Protein AF-A0A2V9JRD2-F1 (afdb_monomer)

Radius of gyration: 15.16 Å; Cα contacts (8 Å, |Δi|>4): 261; chains: 1; bounding box: 30×35×39 Å

Structure (mmCIF, N/CA/C/O backbone):
data_AF-A0A2V9JRD2-F1
#
_entry.id   AF-A0A2V9JRD2-F1
#
loop_
_atom_site.group_PDB
_atom_site.id
_atom_site.type_symbol
_atom_site.label_atom_id
_atom_site.label_alt_id
_atom_site.label_comp_id
_atom_site.label_asym_id
_atom_site.label_entity_id
_atom_site.label_seq_id
_atom_site.pdbx_PDB_ins_code
_atom_site.Cartn_x
_atom_site.Cartn_y
_atom_site.Cartn_z
_atom_site.occupancy
_atom_site.B_iso_or_equiv
_atom_site.auth_seq_id
_atom_site.auth_comp_id
_atom_site.auth_asym_id
_atom_site.auth_atom_id
_atom_site.pdbx_PDB_model_num
ATOM 1 N N . ASN A 1 1 ? 7.527 -1.992 -5.766 1.00 88.56 1 ASN A N 1
ATOM 2 C CA . ASN A 1 1 ? 8.436 -1.052 -5.068 1.00 88.56 1 ASN A CA 1
ATOM 3 C C . ASN A 1 1 ? 9.648 -0.678 -5.934 1.00 88.56 1 ASN A C 1
ATOM 5 O O . ASN A 1 1 ? 10.446 0.147 -5.501 1.00 88.56 1 ASN A O 1
ATOM 9 N N . GLY A 1 2 ? 9.780 -1.247 -7.142 1.00 88.44 2 GLY A N 1
ATOM 10 C CA . GLY A 1 2 ? 10.835 -0.895 -8.087 1.00 88.44 2 GLY A CA 1
ATOM 11 C C . GLY A 1 2 ? 12.133 -1.691 -7.933 1.00 88.44 2 GLY A C 1
ATOM 12 O O . GLY A 1 2 ? 13.117 -1.317 -8.564 1.00 88.44 2 GLY A O 1
ATOM 13 N N . ASP A 1 3 ? 12.146 -2.766 -7.136 1.00 90.56 3 ASP A N 1
ATOM 14 C CA . ASP A 1 3 ? 13.314 -3.641 -6.935 1.00 90.56 3 ASP A CA 1
ATOM 15 C C . ASP A 1 3 ? 13.439 -4.780 -7.971 1.00 90.56 3 ASP A C 1
ATOM 17 O O . ASP A 1 3 ? 14.393 -5.555 -7.938 1.00 90.56 3 ASP A O 1
ATOM 21 N N . GLY A 1 4 ? 12.488 -4.870 -8.906 1.00 90.88 4 GLY A N 1
ATOM 22 C CA . GLY A 1 4 ? 12.444 -5.899 -9.947 1.00 90.88 4 GLY A CA 1
ATOM 23 C C . GLY A 1 4 ? 11.756 -7.204 -9.530 1.00 90.88 4 GLY A C 1
ATOM 24 O O . GLY A 1 4 ? 11.649 -8.112 -10.353 1.00 90.88 4 GLY A O 1
ATOM 25 N N . LEU A 1 5 ? 11.260 -7.308 -8.295 1.00 94.38 5 LEU A N 1
ATOM 26 C CA . LEU A 1 5 ? 10.480 -8.442 -7.812 1.00 94.38 5 LEU A CA 1
ATOM 27 C C . LEU A 1 5 ? 8.979 -8.148 -7.893 1.00 94.38 5 LEU A C 1
ATOM 29 O O . LEU A 1 5 ? 8.523 -7.010 -7.801 1.00 94.38 5 LEU A O 1
ATOM 33 N N . GLN A 1 6 ? 8.188 -9.203 -8.093 1.00 94.88 6 GLN A N 1
ATOM 34 C CA . GLN A 1 6 ? 6.740 -9.063 -8.191 1.00 94.88 6 GLN A CA 1
ATOM 35 C C . GLN A 1 6 ? 6.115 -8.842 -6.808 1.00 94.88 6 GLN A C 1
ATOM 37 O O . GLN A 1 6 ? 6.151 -9.730 -5.949 1.00 94.88 6 GLN A O 1
ATOM 42 N N . ASP A 1 7 ? 5.449 -7.701 -6.666 1.00 96.62 7 ASP A N 1
ATOM 43 C CA . ASP A 1 7 ? 4.574 -7.361 -5.545 1.00 96.62 7 ASP A CA 1
ATOM 44 C C . ASP A 1 7 ? 3.139 -7.862 -5.782 1.00 96.62 7 ASP A C 1
ATOM 46 O O . ASP A 1 7 ? 2.760 -8.236 -6.896 1.00 96.62 7 ASP A O 1
ATOM 50 N N . ILE A 1 8 ? 2.306 -7.809 -4.742 1.00 97.12 8 ILE A N 1
ATOM 51 C CA . ILE A 1 8 ? 0.847 -7.898 -4.878 1.00 97.12 8 ILE A CA 1
ATOM 52 C C . ILE A 1 8 ? 0.176 -6.726 -4.173 1.00 97.12 8 ILE A C 1
ATOM 54 O O . ILE A 1 8 ? 0.547 -6.364 -3.057 1.00 97.12 8 ILE A O 1
ATOM 58 N N . ALA A 1 9 ? -0.847 -6.170 -4.819 1.00 97.31 9 ALA A N 1
ATOM 59 C CA . ALA A 1 9 ? -1.778 -5.231 -4.218 1.00 97.31 9 ALA A CA 1
ATOM 60 C C . ALA A 1 9 ? -3.199 -5.795 -4.314 1.00 97.31 9 ALA A C 1
ATOM 62 O O . ALA A 1 9 ? -3.624 -6.241 -5.380 1.00 97.31 9 ALA A O 1
ATOM 63 N N . ALA A 1 10 ? -3.931 -5.784 -3.204 1.00 96.62 10 ALA A N 1
ATOM 64 C CA . ALA A 1 10 ? -5.283 -6.316 -3.127 1.00 96.62 10 ALA A CA 1
ATOM 65 C C . ALA A 1 10 ? -6.194 -5.370 -2.345 1.00 96.62 10 ALA A C 1
ATOM 67 O O . ALA A 1 10 ? -5.838 -4.878 -1.273 1.00 96.62 10 ALA A O 1
ATOM 68 N N . VAL A 1 11 ? -7.394 -5.141 -2.875 1.00 96.94 11 VAL A N 1
ATOM 69 C CA . VAL A 1 11 ? -8.444 -4.417 -2.158 1.00 96.94 11 VAL A CA 1
ATOM 70 C C . VAL A 1 11 ? -9.026 -5.340 -1.094 1.00 96.94 11 VAL A C 1
ATOM 72 O O . VAL A 1 11 ? -9.510 -6.427 -1.409 1.00 96.94 11 VAL A O 1
ATOM 75 N N . VAL A 1 12 ? -8.983 -4.915 0.166 1.00 96.69 12 VAL A N 1
ATOM 76 C CA . VAL A 1 12 ? -9.412 -5.725 1.314 1.00 96.69 12 VAL A CA 1
ATOM 77 C C . VAL A 1 12 ? -10.290 -4.926 2.272 1.00 96.69 12 VAL A C 1
ATOM 79 O O . VAL A 1 12 ? -10.355 -3.696 2.224 1.00 96.69 12 VAL A O 1
ATOM 82 N N . ARG A 1 13 ? -10.965 -5.642 3.174 1.00 96.81 13 ARG A N 1
ATOM 83 C CA . ARG A 1 13 ? -11.738 -5.068 4.279 1.00 96.81 13 ARG A CA 1
ATOM 84 C C . ARG A 1 13 ? -11.374 -5.763 5.589 1.00 96.81 13 ARG A C 1
ATOM 86 O O . ARG A 1 13 ? -11.088 -6.963 5.562 1.00 96.81 13 ARG A O 1
ATOM 93 N N . PRO A 1 14 ? -11.433 -5.062 6.734 1.00 96.38 14 PRO A N 1
ATOM 94 C CA . PRO A 1 14 ? -11.283 -5.696 8.036 1.00 96.38 14 PRO A CA 1
ATOM 95 C C . PRO A 1 14 ? -12.312 -6.814 8.228 1.00 96.38 14 PRO A C 1
ATOM 97 O O . PRO A 1 14 ? -13.517 -6.589 8.097 1.00 96.38 14 PRO A O 1
ATOM 100 N N . ALA A 1 15 ? -11.844 -8.017 8.559 1.00 94.94 15 ALA A N 1
ATOM 101 C CA . ALA A 1 15 ? -12.729 -9.111 8.935 1.00 94.94 15 ALA A CA 1
ATOM 102 C C . ALA A 1 15 ? -13.405 -8.828 10.289 1.00 94.94 15 ALA A C 1
ATOM 104 O O . ALA A 1 15 ? -12.880 -8.096 11.139 1.00 94.94 15 ALA A O 1
ATOM 105 N N . ARG A 1 16 ? -14.584 -9.421 10.506 1.00 94.56 16 ARG A N 1
ATOM 106 C CA . ARG A 1 16 ? -15.353 -9.248 11.746 1.00 94.56 16 ARG A CA 1
ATOM 107 C C . ARG A 1 16 ? -14.500 -9.638 12.959 1.00 94.56 16 ARG A C 1
ATOM 109 O O . ARG A 1 16 ? -13.938 -10.725 12.990 1.00 94.56 16 ARG A O 1
ATOM 116 N N . GLY A 1 17 ? -14.427 -8.753 13.954 1.00 95.19 17 GLY A N 1
ATOM 117 C CA . GLY 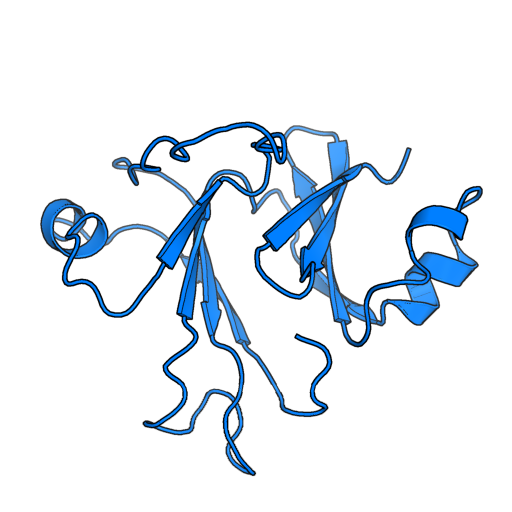A 1 17 ? -13.673 -8.981 15.194 1.00 95.19 17 GLY A CA 1
ATOM 118 C C . GLY A 1 17 ? -12.155 -8.785 15.091 1.00 95.19 17 GLY A C 1
ATOM 119 O O . GLY A 1 17 ? -11.480 -8.878 16.107 1.00 95.19 17 GLY A O 1
ATOM 120 N N . MET A 1 18 ? -11.609 -8.460 13.912 1.00 96.06 18 MET A N 1
ATOM 121 C CA . MET A 1 18 ? -10.153 -8.384 13.707 1.00 96.06 18 MET A CA 1
ATOM 122 C C . MET A 1 18 ? -9.549 -6.987 13.888 1.00 96.06 18 MET A C 1
ATOM 124 O O . MET A 1 18 ? -8.333 -6.846 13.806 1.00 96.06 18 MET A O 1
ATOM 128 N N . LEU A 1 19 ? -10.353 -5.948 14.144 1.00 96.38 19 LEU A N 1
ATOM 129 C CA . LEU A 1 19 ? -9.863 -4.561 14.202 1.00 96.38 19 LEU A CA 1
ATOM 130 C C . LEU A 1 19 ? -8.743 -4.353 15.228 1.00 96.38 19 LEU A C 1
ATOM 132 O O . LEU A 1 19 ? -7.751 -3.709 14.907 1.00 96.38 19 LEU A O 1
ATOM 136 N N . ALA A 1 20 ? -8.865 -4.933 16.425 1.00 95.88 20 ALA A N 1
ATOM 137 C CA . ALA A 1 20 ? -7.834 -4.810 17.456 1.00 95.88 20 ALA A CA 1
ATOM 138 C C . ALA A 1 20 ? -6.498 -5.438 17.019 1.00 95.88 20 ALA A C 1
ATOM 140 O O . ALA A 1 20 ? -5.441 -4.863 17.255 1.00 95.88 20 ALA A O 1
ATOM 141 N N . ALA A 1 21 ? -6.542 -6.584 16.334 1.00 95.75 21 ALA A N 1
ATOM 142 C CA . ALA A 1 21 ? -5.348 -7.228 15.792 1.00 95.75 21 ALA A CA 1
ATOM 143 C C . ALA A 1 21 ? -4.751 -6.429 14.619 1.00 95.75 21 ALA A C 1
ATOM 145 O O . ALA A 1 21 ? -3.536 -6.298 14.525 1.00 95.75 21 ALA A O 1
ATOM 146 N N . ILE A 1 22 ? -5.601 -5.862 13.754 1.00 95.94 22 ILE A N 1
ATOM 147 C CA . ILE A 1 22 ? -5.193 -5.003 12.628 1.00 95.94 22 ILE A CA 1
ATOM 148 C C . ILE A 1 22 ? -4.476 -3.741 13.108 1.00 95.94 22 ILE A C 1
ATOM 150 O O . ILE A 1 22 ? -3.448 -3.386 12.539 1.00 95.94 22 ILE A O 1
ATOM 154 N N . ASN A 1 23 ? -4.993 -3.100 14.154 1.00 95.81 23 ASN A N 1
ATOM 155 C CA . ASN A 1 23 ? -4.437 -1.868 14.716 1.00 95.81 23 ASN A CA 1
ATOM 156 C C . ASN A 1 23 ? -3.370 -2.105 15.797 1.00 95.81 23 ASN A C 1
ATOM 158 O O . ASN A 1 23 ? -2.942 -1.153 16.444 1.00 95.81 23 ASN A O 1
ATOM 162 N N . SER A 1 24 ? -2.952 -3.351 16.032 1.00 94.75 24 SER A N 1
ATOM 163 C CA . SER A 1 24 ? -1.922 -3.649 17.027 1.00 94.75 24 SER A CA 1
ATOM 164 C C . SER A 1 24 ? -0.561 -3.111 16.585 1.00 94.75 24 SER A C 1
ATOM 166 O O . SER A 1 24 ? -0.145 -3.329 15.450 1.00 94.75 24 SER A O 1
ATOM 168 N N . GLU A 1 25 ? 0.190 -2.504 17.506 1.00 89.31 25 GLU A N 1
ATOM 169 C CA . GLU A 1 25 ? 1.590 -2.114 17.267 1.00 89.31 25 GLU A CA 1
ATOM 170 C C . GLU A 1 25 ? 2.509 -3.319 16.992 1.00 89.31 25 GLU A C 1
ATOM 172 O O . GLU A 1 25 ? 3.587 -3.161 16.426 1.00 89.31 25 GLU A O 1
ATOM 177 N N . LEU A 1 26 ? 2.080 -4.530 17.371 1.00 92.00 26 LEU A N 1
ATOM 178 C CA . LEU A 1 26 ? 2.798 -5.786 17.133 1.00 92.00 26 LEU A CA 1
ATOM 179 C C . LEU A 1 26 ? 2.387 -6.471 15.821 1.00 92.00 26 LEU A C 1
ATOM 181 O O . LEU A 1 26 ? 2.815 -7.595 15.547 1.00 92.00 26 LEU A O 1
ATOM 185 N N . ALA A 1 27 ? 1.524 -5.842 15.024 1.00 92.69 27 ALA A N 1
ATOM 186 C CA . ALA A 1 27 ? 1.110 -6.396 13.750 1.00 92.69 27 ALA A CA 1
ATOM 187 C C . ALA A 1 27 ? 2.286 -6.487 12.763 1.00 92.69 27 ALA A C 1
ATOM 189 O O . ALA A 1 27 ? 3.173 -5.639 12.724 1.00 92.69 27 ALA A O 1
ATOM 190 N N . ASN A 1 28 ? 2.262 -7.502 11.895 1.00 90.56 28 ASN A N 1
ATOM 191 C CA . ASN A 1 28 ? 3.294 -7.707 10.870 1.00 90.56 28 ASN A CA 1
ATOM 192 C C . ASN A 1 28 ? 3.116 -6.795 9.634 1.00 90.56 28 ASN A C 1
ATOM 194 O O . ASN A 1 28 ? 3.640 -7.100 8.564 1.00 90.56 28 ASN A O 1
ATOM 198 N N . TRP A 1 29 ? 2.351 -5.708 9.749 1.00 94.50 29 TRP A N 1
ATOM 199 C CA . TRP A 1 29 ? 2.088 -4.756 8.671 1.00 94.50 29 TRP A CA 1
ATOM 200 C C . TRP A 1 29 ? 2.138 -3.321 9.179 1.00 94.50 29 TRP A C 1
ATOM 202 O O . TRP A 1 29 ? 1.881 -3.039 10.346 1.00 94.50 29 TRP A O 1
ATOM 212 N N . ILE A 1 30 ? 2.420 -2.400 8.263 1.00 93.62 30 ILE A N 1
ATOM 213 C CA . ILE A 1 30 ? 2.462 -0.968 8.540 1.00 93.62 30 ILE A CA 1
ATOM 214 C C . ILE A 1 30 ? 1.155 -0.341 8.053 1.00 93.62 30 ILE A C 1
ATOM 216 O O . ILE A 1 30 ? 0.844 -0.387 6.860 1.00 93.62 30 ILE A O 1
ATOM 220 N N . VAL A 1 31 ? 0.396 0.270 8.963 1.00 94.81 31 VAL A N 1
ATOM 221 C CA . VAL A 1 31 ? -0.812 1.026 8.607 1.00 94.81 31 VAL A CA 1
ATOM 222 C C . VAL A 1 31 ? -0.424 2.446 8.203 1.00 94.81 31 VAL A C 1
ATOM 224 O O . VAL A 1 31 ? 0.298 3.133 8.925 1.00 94.81 31 VAL A O 1
ATOM 227 N N . GLN A 1 32 ? -0.890 2.895 7.038 1.00 93.25 32 GLN A N 1
ATOM 228 C CA . GLN A 1 32 ? -0.621 4.239 6.520 1.00 93.25 32 GLN A CA 1
ATOM 229 C C . GLN A 1 32 ? -1.888 4.868 5.943 1.00 93.25 32 GLN A C 1
ATOM 231 O O . GLN A 1 32 ? -2.830 4.180 5.554 1.00 93.25 32 GLN A O 1
ATOM 236 N N . ASP A 1 33 ? -1.887 6.194 5.848 1.00 92.94 33 ASP A N 1
ATOM 237 C CA . ASP A 1 33 ? -2.863 6.954 5.076 1.00 92.94 33 ASP A CA 1
ATOM 238 C C . ASP A 1 33 ? -2.145 7.526 3.855 1.00 92.94 33 ASP A C 1
ATOM 240 O O . ASP A 1 33 ? -1.264 8.378 3.985 1.00 92.94 33 ASP A O 1
ATOM 244 N N . ALA A 1 34 ? -2.516 7.042 2.671 1.00 90.00 34 ALA A N 1
ATOM 245 C CA . ALA A 1 34 ? -1.864 7.417 1.421 1.00 90.00 34 ALA A CA 1
ATOM 246 C C . ALA A 1 34 ? -2.067 8.893 1.039 1.00 90.00 34 ALA A C 1
ATOM 248 O O . ALA A 1 34 ? -1.316 9.424 0.217 1.00 90.00 34 ALA A O 1
ATOM 249 N N . ARG A 1 35 ? -3.075 9.561 1.616 1.00 88.56 35 ARG A N 1
ATOM 250 C CA . ARG A 1 35 ? -3.411 10.962 1.327 1.00 88.56 35 ARG A CA 1
ATOM 251 C C . ARG A 1 35 ? -2.855 11.931 2.369 1.00 88.56 35 ARG A C 1
ATOM 253 O O . ARG A 1 35 ? -2.813 13.132 2.107 1.00 88.56 35 ARG A O 1
ATOM 260 N N . LYS A 1 36 ? -2.380 11.450 3.525 1.00 83.38 36 LYS A N 1
ATOM 261 C CA . LYS A 1 36 ? -1.680 12.296 4.504 1.00 83.38 36 LYS A CA 1
ATOM 262 C C . LYS A 1 36 ? -0.220 12.499 4.089 1.00 83.38 36 LYS A C 1
ATOM 264 O O . LYS A 1 36 ? 0.667 11.691 4.376 1.00 83.38 36 LYS A O 1
ATOM 269 N N . VAL A 1 37 ? 0.065 13.643 3.472 1.00 64.31 37 VAL A N 1
ATOM 270 C CA . VAL A 1 37 ? 1.444 14.111 3.279 1.00 64.31 37 VAL A CA 1
ATOM 271 C C . VAL A 1 37 ? 1.971 14.638 4.615 1.00 64.31 37 VAL A C 1
ATOM 273 O O . VAL A 1 37 ? 1.739 15.784 4.981 1.00 64.31 37 VAL A O 1
ATOM 276 N N . VAL A 1 38 ? 2.668 13.786 5.369 1.00 61.03 38 VAL A N 1
ATOM 277 C CA . VAL A 1 38 ? 3.374 14.211 6.589 1.00 61.03 38 VAL A CA 1
ATOM 278 C C . VAL A 1 38 ? 4.592 15.065 6.192 1.00 61.03 38 VAL A C 1
ATOM 280 O O . VAL A 1 38 ? 5.433 14.557 5.439 1.00 61.03 38 VAL A O 1
ATOM 283 N N . PRO A 1 39 ? 4.706 16.325 6.658 1.00 58.81 39 PRO A N 1
ATOM 284 C CA . PRO A 1 39 ? 5.884 17.157 6.431 1.00 58.81 39 PRO A CA 1
ATOM 285 C C . PRO A 1 39 ? 7.139 16.522 7.049 1.00 58.81 39 PRO A C 1
ATOM 287 O O . PRO A 1 39 ? 7.035 15.918 8.118 1.00 58.81 39 PRO A O 1
ATOM 290 N N . PRO A 1 40 ? 8.336 16.708 6.460 1.00 54.91 40 PRO A N 1
ATOM 291 C CA . PRO A 1 40 ? 9.587 16.193 7.028 1.00 54.91 40 PRO A CA 1
ATOM 292 C C . PRO A 1 40 ? 9.872 16.667 8.464 1.00 54.91 40 PRO A C 1
ATOM 294 O O . PRO A 1 40 ? 10.610 16.012 9.188 1.00 54.91 40 PRO A O 1
ATOM 297 N N . SER A 1 41 ? 9.288 17.796 8.881 1.00 58.12 41 SER A N 1
ATOM 298 C CA . SER A 1 41 ? 9.460 18.403 10.205 1.00 58.12 41 SER A CA 1
ATOM 299 C C . SER A 1 41 ? 8.596 17.789 11.314 1.00 58.12 41 SER A C 1
ATOM 301 O O . SER A 1 41 ? 8.737 18.176 12.474 1.00 58.12 41 SER A O 1
ATOM 303 N N . ALA A 1 42 ? 7.692 16.856 11.001 1.00 61.88 42 ALA A N 1
ATOM 304 C CA . ALA A 1 42 ? 6.862 16.222 12.018 1.00 61.88 42 ALA A CA 1
ATOM 305 C C . ALA A 1 42 ? 7.691 15.223 12.845 1.00 61.88 42 ALA A C 1
ATOM 307 O O . ALA A 1 42 ? 8.063 14.156 12.362 1.00 61.88 42 ALA A O 1
ATOM 308 N N . LEU A 1 43 ? 7.944 15.563 14.113 1.00 58.12 43 LEU A N 1
ATOM 309 C CA . LEU A 1 43 ? 8.746 14.758 15.048 1.00 58.12 43 LEU A CA 1
ATOM 310 C C . LEU A 1 43 ? 8.143 13.371 15.343 1.00 58.12 43 LEU A C 1
ATOM 312 O O . LEU A 1 43 ? 8.882 12.454 15.693 1.00 58.12 43 LEU A O 1
ATOM 316 N N . LYS A 1 44 ? 6.824 13.202 15.176 1.00 62.66 44 LYS A N 1
ATOM 317 C CA . LYS A 1 44 ? 6.133 11.904 15.159 1.00 62.66 44 LYS A CA 1
ATOM 318 C C . LYS A 1 44 ? 4.929 11.961 14.213 1.00 62.66 44 LYS A C 1
ATOM 320 O O . LYS A 1 44 ? 4.059 12.808 14.417 1.00 62.66 44 LYS A O 1
ATOM 325 N N . PRO A 1 45 ? 4.839 11.081 13.203 1.00 66.00 45 PRO A N 1
ATOM 326 C CA . PRO A 1 45 ? 3.602 10.885 12.460 1.00 66.00 45 PRO A CA 1
ATOM 327 C C . PRO A 1 45 ? 2.491 10.426 13.411 1.00 66.00 45 PRO A C 1
ATOM 329 O O . PRO A 1 45 ? 2.727 9.571 14.265 1.00 66.00 45 PRO A O 1
ATOM 332 N N . GLU A 1 46 ? 1.284 10.970 13.261 1.00 73.56 46 GLU A N 1
ATOM 333 C CA . GLU A 1 46 ? 0.115 10.443 13.970 1.00 73.56 46 GLU A CA 1
ATOM 334 C C . GLU A 1 46 ? -0.142 8.988 13.548 1.00 73.56 46 GLU A C 1
ATOM 336 O O . GLU A 1 46 ? -0.144 8.707 12.342 1.00 73.56 46 GLU A O 1
ATOM 341 N N . PRO A 1 47 ? -0.401 8.073 14.500 1.00 82.00 47 PRO A N 1
ATOM 342 C CA . PRO A 1 47 ? -0.831 6.723 14.175 1.00 82.00 47 PRO A CA 1
ATOM 343 C C . PRO A 1 47 ? -2.088 6.744 13.304 1.00 82.00 47 PRO A C 1
ATOM 345 O O . PRO A 1 47 ? -3.046 7.476 13.568 1.00 82.00 47 PRO A O 1
ATOM 348 N N . VAL A 1 48 ? -2.089 5.929 12.253 1.00 91.50 48 VAL A N 1
ATOM 349 C CA . VAL A 1 48 ? -3.260 5.739 11.402 1.00 91.50 48 VAL A CA 1
ATOM 350 C C . VAL A 1 48 ? -4.023 4.532 11.921 1.00 91.50 48 VAL A C 1
ATOM 352 O O . VAL A 1 48 ? -3.510 3.421 11.921 1.00 91.50 48 VAL A O 1
ATOM 355 N N . GLU A 1 49 ? -5.261 4.757 12.344 1.00 94.19 49 GLU A N 1
ATOM 356 C CA . GLU A 1 49 ? -6.149 3.696 12.813 1.00 94.19 49 GLU A CA 1
ATOM 357 C C . GLU A 1 49 ? -7.079 3.235 11.684 1.00 94.19 49 GLU A C 1
ATOM 359 O O . GLU A 1 49 ? -7.724 4.060 11.027 1.00 94.19 49 GLU A O 1
ATOM 364 N N . VAL A 1 50 ? -7.166 1.922 11.470 1.00 96.19 50 VAL A N 1
ATOM 365 C CA . VAL A 1 50 ? -8.165 1.269 10.616 1.00 96.19 50 VAL A CA 1
ATOM 366 C C . VAL A 1 50 ? -9.503 1.206 11.344 1.00 96.19 50 VAL A C 1
ATOM 368 O O . VAL A 1 50 ? -9.583 0.765 12.488 1.00 96.19 50 VAL A O 1
ATOM 371 N N . LYS A 1 51 ? -10.578 1.592 10.659 1.00 95.31 51 LYS A N 1
ATOM 372 C CA . LYS A 1 51 ? -11.939 1.613 11.194 1.00 95.31 51 LYS A CA 1
ATOM 373 C C . LYS A 1 51 ? -12.797 0.501 10.608 1.00 95.31 51 LYS A C 1
ATOM 375 O O . LYS A 1 51 ? -12.544 -0.033 9.527 1.00 95.31 51 LYS A O 1
ATOM 380 N N . HIS A 1 52 ? -13.872 0.175 11.323 1.00 93.75 52 HIS A N 1
ATOM 381 C CA . HIS A 1 52 ? -14.902 -0.708 10.792 1.00 93.75 52 HIS A CA 1
ATOM 382 C C . HIS A 1 52 ? -15.465 -0.144 9.482 1.00 93.75 52 HIS A C 1
ATOM 384 O O . HIS A 1 52 ? -15.844 1.022 9.413 1.00 93.75 52 HIS A O 1
ATOM 390 N N . GLY A 1 53 ? -15.563 -0.993 8.459 1.00 90.94 53 GLY A N 1
ATOM 391 C CA . GLY A 1 53 ? -16.124 -0.616 7.164 1.00 90.94 53 GLY A CA 1
ATOM 392 C C . GLY A 1 53 ? -15.139 0.035 6.195 1.00 90.94 53 GLY A C 1
ATOM 393 O O . GLY A 1 53 ? -15.516 0.205 5.038 1.00 90.94 53 GLY A O 1
ATOM 394 N N . ASP A 1 54 ? -13.903 0.319 6.617 1.00 94.50 54 ASP A N 1
ATOM 395 C CA . ASP A 1 54 ? -12.868 0.817 5.713 1.00 94.50 54 ASP A CA 1
ATOM 396 C C . ASP A 1 54 ? -12.638 -0.154 4.546 1.00 94.50 54 ASP A C 1
ATOM 398 O O . ASP A 1 54 ? -12.575 -1.378 4.715 1.00 94.50 54 ASP A O 1
ATOM 402 N N . TRP A 1 55 ? -12.462 0.426 3.362 1.00 95.19 55 TRP A N 1
ATOM 403 C CA . TRP A 1 55 ? -11.810 -0.228 2.237 1.00 95.19 55 TRP A CA 1
ATOM 404 C C . TRP A 1 55 ? -10.328 0.119 2.280 1.00 95.19 55 TRP A C 1
ATOM 406 O O . TRP A 1 55 ? -9.959 1.293 2.361 1.00 95.19 55 TRP A O 1
ATOM 416 N N . LEU A 1 56 ? -9.487 -0.908 2.252 1.00 96.50 56 LEU A N 1
ATOM 417 C CA . LEU A 1 56 ? -8.039 -0.780 2.352 1.00 96.50 56 LEU A CA 1
ATOM 418 C C . LEU A 1 56 ? -7.381 -1.329 1.094 1.00 96.50 56 LEU A C 1
ATOM 420 O O . LEU A 1 56 ? -7.913 -2.238 0.452 1.00 96.50 56 LEU A O 1
ATOM 424 N N . LEU A 1 57 ? -6.181 -0.837 0.804 1.00 97.62 57 LEU A N 1
ATOM 425 C CA . LEU A 1 57 ? -5.263 -1.523 -0.096 1.00 97.62 57 LEU A CA 1
ATOM 426 C C . LEU A 1 57 ? -4.216 -2.254 0.738 1.00 97.62 57 LEU A C 1
ATOM 428 O O . LEU A 1 57 ? -3.419 -1.616 1.426 1.00 97.62 57 LEU A O 1
ATOM 432 N N . ALA A 1 58 ? -4.221 -3.582 0.686 1.00 97.50 58 ALA A N 1
ATOM 433 C CA . ALA A 1 58 ? -3.115 -4.380 1.188 1.00 97.50 58 ALA A CA 1
ATOM 434 C C . ALA A 1 58 ? -2.038 -4.453 0.110 1.00 97.50 58 ALA A C 1
ATOM 436 O O . ALA A 1 58 ? -2.349 -4.805 -1.028 1.00 97.50 58 ALA A O 1
ATOM 437 N N . VAL A 1 59 ? -0.793 -4.141 0.461 1.00 97.62 59 VAL A N 1
ATOM 438 C CA . VAL A 1 59 ? 0.349 -4.290 -0.444 1.00 97.62 59 VAL A CA 1
ATOM 439 C C . VAL A 1 59 ? 1.437 -5.108 0.228 1.00 97.62 59 VAL A C 1
ATOM 441 O O . VAL A 1 59 ? 1.849 -4.777 1.337 1.00 97.62 59 VAL A O 1
ATOM 444 N N . ILE A 1 60 ? 1.908 -6.156 -0.444 1.00 97.38 60 ILE A N 1
ATOM 445 C CA . I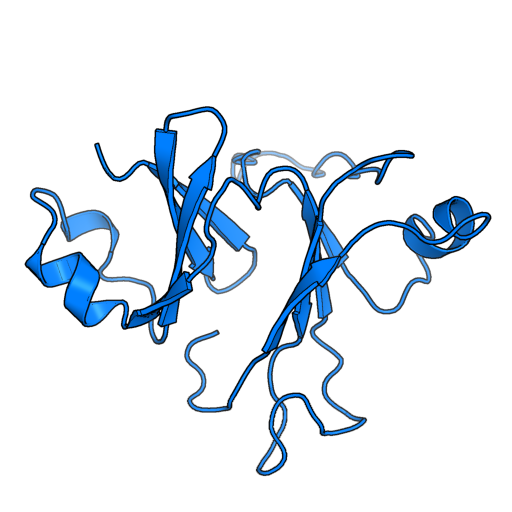LE A 1 60 ? 3.021 -6.998 0.008 1.00 97.38 60 ILE A CA 1
ATOM 446 C C . ILE A 1 60 ? 4.131 -6.866 -1.028 1.00 97.38 60 ILE A C 1
ATOM 448 O O . ILE A 1 60 ? 3.922 -7.205 -2.198 1.00 97.38 60 ILE A O 1
ATOM 452 N N . HIS A 1 61 ? 5.292 -6.360 -0.607 1.00 96.69 61 HIS A N 1
ATOM 453 C CA . HIS A 1 61 ? 6.465 -6.308 -1.479 1.00 96.69 61 HIS A CA 1
ATOM 454 C C . HIS A 1 61 ? 7.069 -7.697 -1.662 1.00 96.69 61 HIS A C 1
ATOM 456 O O . HIS A 1 61 ? 7.099 -8.499 -0.726 1.00 96.69 61 HIS A O 1
ATOM 462 N N . GLY A 1 62 ? 7.545 -7.986 -2.869 1.00 96.25 62 GLY A N 1
ATOM 463 C CA . GLY A 1 62 ? 8.154 -9.265 -3.193 1.00 96.25 62 GLY A CA 1
ATOM 464 C C . GLY A 1 62 ? 9.473 -9.520 -2.463 1.00 96.25 62 GLY A C 1
ATOM 465 O O . GLY A 1 62 ? 10.183 -8.601 -2.072 1.00 96.25 62 GLY A O 1
ATOM 466 N N . HIS A 1 63 ? 9.823 -10.797 -2.281 1.00 95.62 63 HIS A N 1
ATOM 467 C CA . HIS A 1 63 ? 11.116 -11.189 -1.726 1.00 95.62 63 HIS A CA 1
ATOM 468 C C . HIS A 1 63 ? 11.697 -12.415 -2.441 1.00 95.62 63 HIS A C 1
ATOM 470 O O . HIS A 1 63 ? 11.113 -13.502 -2.442 1.00 95.62 63 HIS A O 1
ATOM 476 N N . GLY A 1 64 ? 12.891 -12.260 -3.015 1.00 94.06 64 GLY A N 1
ATOM 477 C CA . GLY A 1 64 ? 13.553 -13.299 -3.802 1.00 94.06 64 GLY A CA 1
ATOM 478 C C . GLY A 1 64 ? 12.732 -13.779 -5.013 1.00 94.06 64 GLY A C 1
ATOM 479 O O . GLY A 1 64 ? 11.708 -13.186 -5.355 1.00 94.06 64 GLY A O 1
ATOM 480 N N . PRO A 1 65 ? 13.150 -14.883 -5.659 1.00 93.62 65 PRO A N 1
ATOM 481 C CA . PRO A 1 65 ? 12.492 -15.403 -6.861 1.00 93.62 65 PRO A C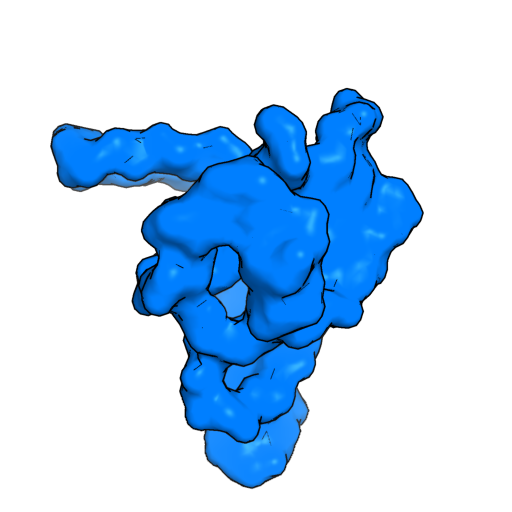A 1
ATOM 482 C C . PRO A 1 65 ? 10.976 -15.663 -6.735 1.00 93.62 65 PRO A C 1
ATOM 484 O O . PRO A 1 65 ? 10.262 -15.402 -7.701 1.00 93.62 65 PRO A O 1
ATOM 487 N N . PRO A 1 66 ? 10.434 -16.121 -5.584 1.00 94.94 66 PRO A N 1
ATOM 488 C CA . PRO A 1 66 ? 8.987 -16.314 -5.438 1.00 94.94 66 PRO A CA 1
ATOM 489 C C . PRO A 1 66 ? 8.170 -15.011 -5.317 1.00 94.94 66 PRO A C 1
ATOM 491 O O . PRO A 1 66 ? 6.937 -15.073 -5.263 1.00 94.94 66 PRO A O 1
ATOM 494 N N . GLY A 1 67 ? 8.821 -13.842 -5.248 1.00 95.56 67 GLY A N 1
ATOM 495 C CA . GLY A 1 67 ? 8.160 -12.545 -5.102 1.00 95.56 67 GLY A CA 1
ATOM 496 C C . GLY A 1 67 ? 7.327 -12.476 -3.823 1.00 95.56 67 GLY A C 1
ATOM 497 O O . GLY A 1 67 ? 7.761 -12.931 -2.764 1.00 95.56 67 GLY A O 1
ATOM 498 N N . TRP A 1 68 ? 6.119 -11.920 -3.907 1.00 95.94 68 TRP A N 1
ATOM 499 C CA . TRP A 1 68 ? 5.220 -11.767 -2.753 1.00 95.94 68 TRP A CA 1
ATOM 500 C C . TRP A 1 68 ? 4.771 -13.094 -2.120 1.00 95.94 68 TRP A C 1
ATOM 502 O O . TRP A 1 68 ? 4.309 -13.108 -0.984 1.00 95.94 68 TRP A O 1
ATOM 512 N N . ARG A 1 69 ? 4.901 -14.222 -2.834 1.00 95.56 69 ARG A N 1
ATOM 513 C CA . ARG A 1 69 ? 4.541 -15.556 -2.316 1.00 95.56 69 ARG A CA 1
ATOM 514 C C . ARG A 1 69 ? 5.591 -16.117 -1.361 1.00 95.56 69 ARG A C 1
ATOM 516 O O . ARG A 1 69 ? 5.373 -17.168 -0.762 1.00 95.56 69 ARG A O 1
ATOM 523 N N . ASN A 1 70 ? 6.746 -15.465 -1.253 1.00 95.44 70 ASN A N 1
ATOM 524 C CA . ASN A 1 70 ? 7.801 -15.894 -0.357 1.00 95.44 70 ASN A CA 1
ATOM 525 C C . ASN A 1 70 ? 7.387 -15.652 1.107 1.00 95.44 70 ASN A C 1
ATOM 527 O O . ASN A 1 70 ? 7.060 -14.518 1.448 1.00 95.44 70 ASN A O 1
ATOM 531 N N . PRO A 1 71 ? 7.471 -16.647 2.007 1.00 92.44 71 PRO A N 1
ATOM 532 C CA . PRO A 1 71 ? 7.193 -16.446 3.432 1.00 92.44 71 PRO A CA 1
ATOM 533 C C . PRO A 1 71 ? 8.061 -15.368 4.108 1.00 92.44 71 PRO A C 1
ATOM 535 O O . PRO A 1 71 ? 7.684 -14.831 5.147 1.00 92.44 71 PRO A O 1
ATOM 538 N N . ALA A 1 72 ? 9.221 -15.039 3.529 1.00 93.38 72 ALA A N 1
ATOM 539 C CA . ALA A 1 72 ? 10.096 -13.962 3.989 1.00 93.38 72 ALA A CA 1
ATOM 540 C C . ALA A 1 72 ? 9.712 -12.563 3.450 1.00 93.38 72 ALA A C 1
ATOM 542 O O . ALA A 1 72 ? 10.366 -11.579 3.799 1.00 93.38 72 ALA A O 1
ATOM 543 N N . ALA A 1 73 ? 8.651 -12.439 2.644 1.00 93.19 73 ALA A N 1
ATOM 544 C CA . ALA A 1 73 ? 8.097 -11.164 2.187 1.00 93.19 73 ALA A CA 1
ATOM 545 C C . ALA A 1 73 ? 7.382 -10.428 3.337 1.00 93.19 73 ALA A C 1
ATOM 547 O O . ALA A 1 73 ? 6.168 -10.505 3.508 1.00 93.19 73 ALA A O 1
ATOM 548 N N . ARG A 1 74 ? 8.156 -9.736 4.181 1.00 90.31 74 ARG A N 1
ATOM 549 C CA . ARG A 1 74 ? 7.650 -9.095 5.413 1.00 90.31 74 ARG A CA 1
ATOM 550 C C . ARG A 1 74 ? 7.324 -7.612 5.261 1.00 90.31 74 ARG A C 1
ATOM 552 O O . ARG A 1 74 ? 6.742 -7.024 6.166 1.00 90.31 74 ARG A O 1
ATOM 559 N N . GLN A 1 75 ? 7.675 -6.998 4.134 1.00 94.00 75 GLN A N 1
ATOM 560 C CA . GLN A 1 75 ? 7.338 -5.603 3.849 1.00 94.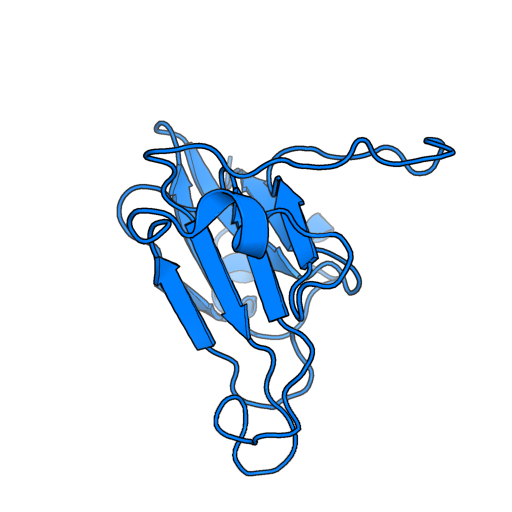00 75 GLN A CA 1
ATOM 561 C C . GLN A 1 75 ? 5.878 -5.507 3.392 1.00 94.00 75 GLN A C 1
ATOM 563 O O . GLN A 1 75 ? 5.570 -5.522 2.201 1.00 94.00 75 GLN A O 1
ATOM 568 N N . THR A 1 76 ? 4.978 -5.458 4.377 1.00 95.81 76 THR A N 1
ATOM 569 C CA . THR A 1 76 ? 3.525 -5.435 4.178 1.00 95.81 76 THR A CA 1
ATOM 570 C C . THR A 1 76 ? 2.924 -4.122 4.665 1.00 95.81 76 THR A C 1
ATOM 572 O O . THR A 1 76 ? 3.244 -3.640 5.754 1.00 95.81 76 THR A O 1
ATOM 575 N N . TYR A 1 77 ? 2.007 -3.567 3.879 1.00 96.31 77 TYR A N 1
ATOM 576 C CA . TYR A 1 77 ? 1.343 -2.295 4.138 1.00 96.31 77 TYR A CA 1
ATOM 577 C C . TYR A 1 77 ? -0.175 -2.452 4.066 1.00 96.31 77 TYR A C 1
ATOM 579 O O . TYR A 1 77 ? -0.691 -3.140 3.186 1.00 96.31 77 TYR A O 1
ATOM 587 N N . LEU A 1 78 ? -0.888 -1.770 4.963 1.00 96.94 78 LEU A N 1
ATOM 588 C CA . LEU A 1 78 ? -2.338 -1.583 4.900 1.00 96.94 78 LEU A CA 1
ATOM 589 C C . LEU A 1 78 ? -2.636 -0.096 4.739 1.00 96.94 78 LEU A C 1
ATOM 591 O O . LEU A 1 78 ? -2.393 0.707 5.641 1.00 96.94 78 LEU A O 1
ATOM 595 N N . LEU A 1 79 ? -3.149 0.275 3.572 1.00 96.38 79 LEU A N 1
ATOM 596 C CA . LEU A 1 79 ? -3.307 1.671 3.189 1.00 96.38 79 LEU A CA 1
ATOM 597 C C . LEU A 1 79 ? -4.767 2.101 3.287 1.00 96.38 79 LEU A C 1
ATOM 599 O O . LEU A 1 79 ? -5.635 1.562 2.594 1.00 96.38 79 LEU A O 1
ATOM 603 N N . ARG A 1 80 ? -5.025 3.112 4.118 1.00 95.81 80 ARG A N 1
ATOM 604 C CA . ARG A 1 80 ? -6.287 3.854 4.135 1.00 95.81 80 ARG A CA 1
ATOM 605 C C . ARG A 1 80 ? -6.290 4.909 3.038 1.00 95.81 80 ARG A C 1
ATOM 607 O O . ARG A 1 80 ? -5.240 5.420 2.646 1.00 95.81 80 ARG A O 1
ATOM 614 N N . ASN A 1 81 ? -7.495 5.247 2.577 1.00 93.62 81 ASN A N 1
ATOM 615 C CA . ASN A 1 81 ? -7.734 6.293 1.580 1.00 93.62 81 ASN A CA 1
ATOM 616 C C . ASN A 1 81 ? -6.945 6.095 0.271 1.00 93.62 81 ASN A C 1
ATOM 618 O O . ASN A 1 81 ? -6.592 7.065 -0.395 1.00 93.62 81 ASN A O 1
ATOM 622 N N . ALA A 1 82 ? -6.662 4.838 -0.081 1.00 94.12 82 ALA A N 1
ATOM 623 C CA . ALA A 1 82 ? -5.791 4.454 -1.192 1.00 94.12 82 ALA A CA 1
ATOM 624 C C . ALA A 1 82 ? -6.512 3.671 -2.301 1.00 94.12 82 ALA A C 1
ATOM 626 O O . ALA A 1 82 ? -5.875 3.262 -3.267 1.00 94.12 82 ALA A O 1
ATOM 627 N N . VAL A 1 83 ? -7.818 3.434 -2.149 1.00 93.19 83 VAL A N 1
ATOM 628 C CA . VAL A 1 83 ? -8.642 2.682 -3.102 1.00 93.19 83 VAL A CA 1
ATOM 629 C C . VAL A 1 83 ? -9.885 3.483 -3.432 1.00 93.19 83 VAL A C 1
ATOM 631 O O . VAL A 1 83 ? -10.531 4.050 -2.549 1.00 93.19 83 VAL A O 1
ATOM 634 N N . GLY A 1 84 ? -10.207 3.515 -4.715 1.00 91.31 84 GLY A N 1
ATOM 635 C CA . GLY A 1 84 ? -11.376 4.145 -5.283 1.00 91.31 84 GLY A CA 1
ATOM 636 C C . GLY A 1 84 ? -12.210 3.139 -6.064 1.00 91.31 84 GLY A C 1
ATOM 637 O O . GLY A 1 84 ? -12.673 2.136 -5.521 1.00 91.31 84 GLY A O 1
ATOM 638 N N . ARG A 1 85 ? -12.467 3.447 -7.335 1.00 86.62 85 ARG A N 1
ATOM 639 C CA . ARG A 1 85 ? -13.434 2.716 -8.162 1.00 86.62 85 ARG A CA 1
ATOM 640 C C . ARG A 1 85 ? -12.815 1.575 -8.966 1.00 86.62 85 ARG A C 1
ATOM 642 O O . ARG A 1 85 ? -13.511 0.598 -9.223 1.00 86.62 85 ARG A O 1
ATOM 649 N N . ASN A 1 86 ? -11.575 1.721 -9.428 1.00 87.75 86 ASN A N 1
ATOM 650 C CA . ASN A 1 86 ? -10.959 0.780 -10.362 1.00 87.75 86 ASN A CA 1
ATOM 651 C C . ASN A 1 86 ? -9.422 0.821 -10.267 1.00 87.75 86 ASN A C 1
ATOM 653 O O . ASN A 1 86 ? -8.768 1.341 -11.180 1.00 87.75 86 ASN A O 1
ATOM 657 N N . PRO A 1 87 ? -8.839 0.308 -9.170 1.00 93.38 87 PRO A N 1
ATOM 658 C CA . PRO A 1 87 ? -7.394 0.263 -9.013 1.00 93.38 87 PRO A CA 1
ATOM 659 C C . PRO A 1 87 ? -6.774 -0.665 -10.060 1.00 93.38 87 PRO A C 1
ATOM 661 O O . PRO A 1 87 ? -7.182 -1.819 -10.206 1.00 93.38 87 PRO A O 1
ATOM 664 N N 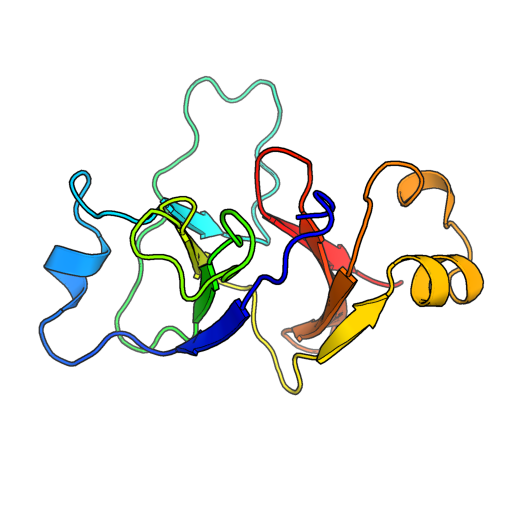. ARG A 1 88 ? -5.761 -0.174 -10.774 1.00 94.56 88 ARG A N 1
ATOM 665 C CA . ARG A 1 88 ? -5.029 -0.941 -11.790 1.00 94.56 88 ARG A CA 1
ATOM 666 C C . ARG A 1 88 ? -3.529 -0.694 -11.704 1.00 94.56 88 ARG A C 1
ATOM 668 O O . ARG A 1 88 ? -3.107 0.447 -11.526 1.00 94.56 88 ARG A O 1
ATOM 675 N N . SER A 1 89 ? -2.737 -1.752 -11.881 1.00 94.50 89 SER A N 1
ATOM 676 C CA . SER A 1 89 ? -1.287 -1.614 -12.057 1.00 94.50 89 SER A CA 1
ATOM 677 C C . SER A 1 89 ? -1.006 -0.980 -13.414 1.00 94.50 89 SER A C 1
ATOM 679 O O . SER A 1 89 ? -1.589 -1.387 -14.422 1.00 94.50 89 SER A O 1
ATOM 681 N N . VAL A 1 90 ? -0.145 0.031 -13.436 1.00 92.69 90 VAL A N 1
ATOM 682 C CA . VAL A 1 90 ? 0.311 0.706 -14.652 1.00 92.69 90 VAL A CA 1
ATOM 683 C C . VAL A 1 90 ? 1.818 0.914 -14.539 1.00 92.69 90 VAL A C 1
ATOM 685 O O . VAL A 1 90 ? 2.259 1.449 -13.517 1.00 92.69 90 VAL A O 1
ATOM 688 N N . PRO A 1 91 ? 2.613 0.565 -15.564 1.00 90.81 91 PRO A N 1
ATOM 689 C CA . PRO A 1 91 ? 4.028 0.911 -15.590 1.00 90.81 91 PRO A CA 1
ATOM 690 C C . PRO A 1 91 ? 4.217 2.422 -15.412 1.00 90.81 91 PRO A C 1
ATOM 692 O O . PRO A 1 91 ? 3.572 3.220 -16.097 1.00 90.81 91 PRO A O 1
ATOM 695 N N . ALA A 1 92 ? 5.112 2.849 -14.515 1.00 86.00 92 ALA A N 1
ATOM 696 C CA . ALA A 1 92 ? 5.333 4.279 -14.278 1.00 86.00 92 ALA A CA 1
ATOM 697 C C . ALA A 1 92 ? 5.769 5.025 -15.555 1.00 86.00 92 ALA A C 1
ATOM 699 O O . ALA A 1 92 ? 5.439 6.200 -15.733 1.00 86.00 92 ALA A O 1
ATOM 700 N N . ASP A 1 93 ? 6.471 4.342 -16.464 1.00 83.06 93 ASP A N 1
ATOM 701 C CA . ASP A 1 93 ? 6.896 4.893 -17.754 1.00 83.06 93 ASP A CA 1
ATOM 702 C C . ASP A 1 93 ? 5.730 5.274 -18.668 1.00 83.06 93 ASP A C 1
ATOM 704 O O . ASP A 1 93 ? 5.818 6.288 -19.365 1.00 83.06 93 ASP A O 1
ATOM 708 N N . ASP A 1 94 ? 4.623 4.532 -18.627 1.00 84.25 94 ASP A N 1
ATOM 709 C CA . ASP A 1 94 ? 3.438 4.849 -19.427 1.00 84.25 94 ASP A CA 1
ATOM 710 C C . ASP A 1 94 ? 2.786 6.147 -18.935 1.00 84.25 94 ASP A C 1
ATOM 712 O O . ASP A 1 94 ? 2.406 7.005 -19.733 1.00 84.25 94 ASP A O 1
ATOM 716 N N . LEU A 1 95 ? 2.739 6.348 -17.614 1.00 78.75 95 LEU A N 1
ATOM 717 C CA . LEU A 1 95 ? 2.191 7.564 -17.006 1.00 78.75 95 LEU A CA 1
ATOM 718 C C . LEU A 1 95 ? 3.070 8.797 -17.220 1.00 78.75 95 LEU A C 1
ATOM 720 O O . LEU A 1 95 ? 2.546 9.895 -17.426 1.00 78.75 95 LEU A O 1
ATOM 724 N N . ARG A 1 96 ? 4.399 8.636 -17.210 1.00 75.88 96 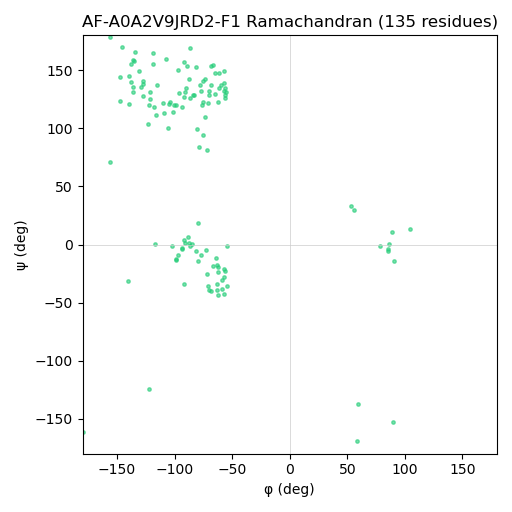ARG A N 1
ATOM 725 C CA . ARG A 1 96 ? 5.340 9.728 -17.520 1.00 75.88 96 ARG A CA 1
ATOM 726 C C . ARG A 1 96 ? 5.123 10.294 -18.914 1.00 75.88 96 ARG A C 1
ATOM 728 O O . ARG A 1 96 ? 5.249 11.498 -19.102 1.00 75.88 96 ARG A O 1
ATOM 735 N N . ARG A 1 97 ? 4.809 9.430 -19.881 1.00 72.19 97 ARG A N 1
ATOM 736 C CA . ARG A 1 97 ? 4.555 9.832 -21.270 1.00 72.19 97 ARG A CA 1
ATOM 737 C C . ARG A 1 97 ? 3.223 10.566 -21.431 1.00 72.19 97 ARG A C 1
ATOM 739 O O . ARG A 1 97 ? 3.093 11.350 -22.362 1.00 72.19 97 ARG A O 1
ATOM 746 N N . SER A 1 98 ? 2.252 10.322 -20.547 1.00 67.56 98 SER A N 1
ATOM 747 C CA . SER A 1 98 ? 0.884 10.840 -20.680 1.00 67.56 98 SER A CA 1
ATOM 748 C C . SER A 1 98 ? 0.566 12.102 -19.868 1.00 67.56 98 SER A C 1
ATOM 750 O O . SER A 1 98 ? -0.497 12.677 -20.078 1.00 67.56 98 SER A O 1
ATOM 752 N N . MET A 1 99 ? 1.416 12.523 -18.923 1.00 64.56 99 MET A N 1
ATOM 753 C CA . MET A 1 99 ? 1.141 13.686 -18.061 1.00 64.56 99 MET A CA 1
ATOM 754 C C . MET A 1 99 ? 2.052 14.883 -18.370 1.00 64.56 99 MET A C 1
ATOM 756 O O . MET A 1 99 ? 3.274 14.801 -18.227 1.00 64.56 99 MET A O 1
ATOM 760 N N . GLU A 1 100 ? 1.454 16.031 -18.711 1.00 53.31 100 GLU A N 1
ATOM 761 C CA . GLU A 1 100 ? 2.156 17.319 -18.680 1.00 53.31 100 GLU A CA 1
ATOM 762 C C . GLU A 1 100 ? 2.580 17.625 -17.232 1.00 53.31 100 GLU A C 1
ATOM 764 O O . GLU A 1 100 ? 1.760 17.629 -16.320 1.00 53.31 100 GLU A O 1
ATOM 769 N N . GLY A 1 101 ? 3.880 17.837 -16.990 1.00 50.53 101 GLY A N 1
ATOM 770 C CA . GLY A 1 101 ? 4.420 18.056 -15.637 1.00 50.53 101 GLY A CA 1
ATOM 771 C C . GLY A 1 101 ? 5.165 16.866 -15.018 1.00 50.53 101 GLY A C 1
ATOM 772 O O . GLY A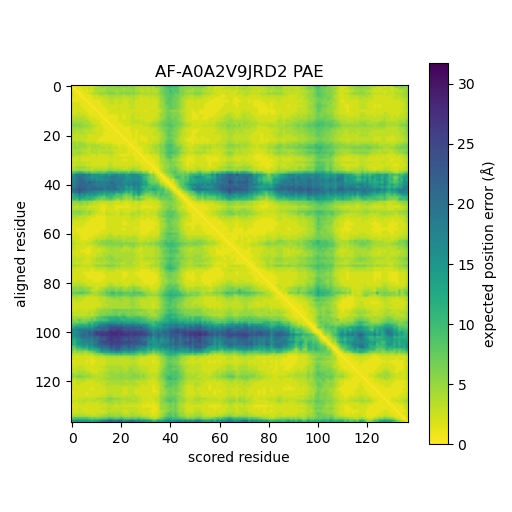 1 101 ? 5.506 16.910 -13.834 1.00 50.53 101 GLY A O 1
ATOM 773 N N . ALA A 1 102 ? 5.513 15.846 -15.817 1.00 51.94 102 ALA A N 1
ATOM 774 C CA . ALA A 1 102 ? 6.235 14.631 -15.412 1.00 51.94 102 ALA A CA 1
ATOM 775 C C . ALA A 1 102 ? 7.586 14.826 -14.680 1.00 51.94 102 ALA A C 1
ATOM 777 O O . ALA A 1 102 ? 8.184 13.856 -14.213 1.00 51.94 102 ALA A O 1
ATOM 778 N N . LYS A 1 103 ? 8.041 16.071 -14.483 1.00 51.69 103 LYS A N 1
ATOM 779 C CA . LYS A 1 103 ? 9.235 16.406 -13.697 1.00 51.69 103 LYS A CA 1
ATOM 780 C C . LYS A 1 103 ? 9.189 15.895 -12.248 1.00 51.69 103 LYS A C 1
ATOM 782 O O . LYS A 1 103 ? 10.240 15.610 -11.684 1.00 51.69 103 LYS A O 1
ATOM 787 N N . LYS A 1 104 ? 8.003 15.727 -11.645 1.00 53.06 104 LYS A N 1
ATOM 788 C CA . LYS A 1 104 ? 7.859 15.135 -10.294 1.00 53.06 104 LYS A CA 1
ATOM 789 C C . LYS A 1 104 ? 7.941 13.599 -10.269 1.00 53.06 104 LYS A C 1
ATOM 791 O O . LYS A 1 104 ? 8.102 13.032 -9.197 1.00 53.06 104 LYS A O 1
ATOM 796 N N . LEU A 1 105 ? 7.847 12.928 -11.421 1.00 55.84 105 LEU A N 1
ATOM 797 C CA . LEU A 1 105 ? 7.827 11.460 -11.544 1.00 55.84 105 LEU A CA 1
ATOM 798 C C . LEU A 1 105 ? 9.203 10.833 -11.789 1.00 55.84 105 LEU A C 1
ATOM 800 O O . LEU A 1 105 ? 9.301 9.607 -11.860 1.00 55.84 105 LEU A O 1
ATOM 804 N N . HIS A 1 106 ? 10.266 11.628 -11.942 1.00 52.91 106 HIS A N 1
ATOM 805 C CA . HIS A 1 106 ? 11.610 11.111 -12.240 1.00 52.91 106 HIS A CA 1
ATOM 806 C C . HIS A 1 106 ? 12.200 10.225 -11.128 1.00 52.91 106 HIS A C 1
ATOM 808 O O . HIS A 1 106 ? 13.196 9.554 -11.369 1.00 52.91 106 HIS A O 1
ATOM 814 N N . SER A 1 107 ? 11.595 10.183 -9.937 1.00 60.34 107 SER A N 1
ATOM 815 C CA . SER A 1 107 ? 12.162 9.523 -8.756 1.00 60.34 107 SER A CA 1
ATOM 816 C C . SER A 1 107 ? 11.590 8.144 -8.399 1.00 60.34 107 SER A C 1
ATOM 818 O O . SER A 1 107 ? 12.054 7.572 -7.418 1.00 60.34 107 SER A O 1
ATOM 820 N N . PHE A 1 108 ? 10.608 7.591 -9.127 1.00 70.31 108 PHE A N 1
ATOM 821 C CA . PHE A 1 108 ? 9.963 6.319 -8.727 1.00 70.31 108 PHE A CA 1
ATOM 822 C C . PHE A 1 108 ? 10.071 5.235 -9.814 1.00 70.31 108 PHE A C 1
ATOM 824 O O . PHE A 1 108 ? 9.586 5.428 -10.923 1.00 70.31 108 PHE A O 1
ATOM 831 N N . SER A 1 109 ? 10.692 4.091 -9.532 1.00 76.25 109 SER A N 1
ATOM 832 C CA . SER A 1 109 ? 10.796 2.953 -10.461 1.00 76.25 109 SER A CA 1
ATOM 833 C C . SER A 1 109 ? 9.656 1.937 -10.281 1.00 76.25 109 SER A C 1
ATOM 835 O O . SER A 1 109 ? 9.062 1.833 -9.207 1.00 76.25 109 SER A O 1
ATOM 837 N N . GLY A 1 110 ? 9.376 1.158 -11.333 1.00 87.62 110 GLY A N 1
ATOM 838 C CA . GLY A 1 110 ? 8.383 0.077 -11.328 1.00 87.62 110 GLY A CA 1
ATOM 839 C C . GLY A 1 110 ? 6.970 0.512 -11.724 1.00 87.62 110 GLY A C 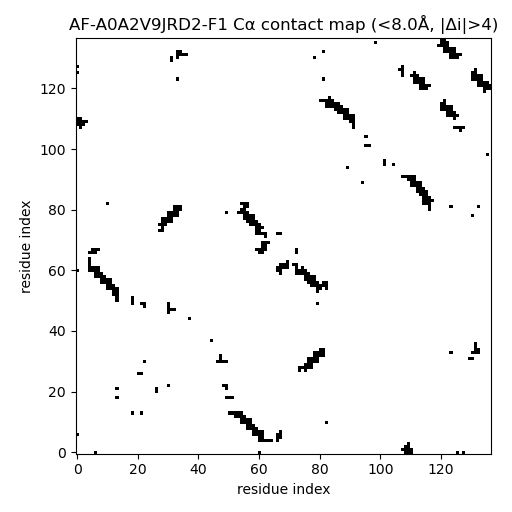1
ATOM 840 O O . GLY A 1 110 ? 6.787 1.469 -12.478 1.00 87.62 110 GLY A O 1
ATOM 841 N N . ASP A 1 111 ? 5.980 -0.217 -11.215 1.00 92.75 111 ASP A N 1
ATOM 842 C CA . ASP A 1 111 ? 4.562 0.055 -11.442 1.00 92.75 111 ASP A CA 1
ATOM 843 C C . ASP A 1 111 ? 3.994 1.009 -10.383 1.00 92.75 111 ASP A C 1
ATOM 845 O O . ASP A 1 111 ? 4.443 1.054 -9.234 1.00 92.75 111 ASP A O 1
ATOM 849 N N . VAL A 1 112 ? 2.946 1.734 -10.763 1.00 93.06 112 VAL A N 1
ATOM 850 C CA . VAL A 1 112 ? 2.077 2.486 -9.853 1.00 93.06 112 VAL A CA 1
ATOM 851 C C . VAL A 1 112 ? 0.651 1.957 -9.939 1.00 93.06 112 VAL A C 1
ATOM 853 O O . VAL A 1 112 ? 0.283 1.263 -10.886 1.00 93.06 112 VAL A O 1
ATOM 856 N N . ILE A 1 113 ? -0.177 2.317 -8.962 1.00 94.75 113 ILE A N 1
ATOM 857 C CA . ILE A 1 113 ? -1.578 1.898 -8.925 1.00 94.75 113 ILE A CA 1
ATOM 858 C C . ILE A 1 113 ? -2.440 3.097 -9.304 1.00 94.75 113 ILE A C 1
ATOM 860 O O . ILE A 1 113 ? -2.659 3.993 -8.491 1.00 94.75 113 ILE A O 1
ATOM 864 N N . ALA A 1 114 ? -2.893 3.138 -10.555 1.00 93.44 114 ALA A N 1
ATOM 865 C CA . ALA A 1 114 ? -3.798 4.174 -11.038 1.00 93.44 114 ALA A CA 1
ATOM 866 C C . ALA A 1 114 ? -5.230 3.886 -10.572 1.00 93.44 114 ALA A C 1
ATOM 868 O O . ALA A 1 114 ? -5.684 2.744 -10.642 1.00 93.44 114 ALA A O 1
ATOM 869 N N . ASP A 1 115 ? -5.948 4.916 -10.127 1.00 94.25 115 ASP A N 1
ATOM 870 C CA . ASP A 1 115 ? -7.334 4.796 -9.659 1.00 94.25 115 ASP A CA 1
ATOM 871 C C . ASP A 1 115 ? -8.075 6.146 -9.774 1.00 94.25 115 ASP A C 1
ATOM 873 O O . ASP A 1 115 ? -7.524 7.164 -10.199 1.00 94.25 115 ASP A O 1
ATOM 877 N N . THR A 1 116 ? -9.353 6.163 -9.405 1.00 93.06 116 THR A N 1
ATOM 878 C CA . THR A 1 116 ? -10.163 7.360 -9.176 1.00 93.06 116 THR A CA 1
ATOM 879 C C . THR A 1 116 ? -10.720 7.320 -7.757 1.00 93.06 116 THR A C 1
ATOM 881 O O . THR A 1 116 ? -11.677 6.591 -7.485 1.00 93.06 116 THR A O 1
ATOM 884 N N . ILE A 1 117 ? -10.134 8.110 -6.855 1.00 91.56 117 ILE A N 1
ATOM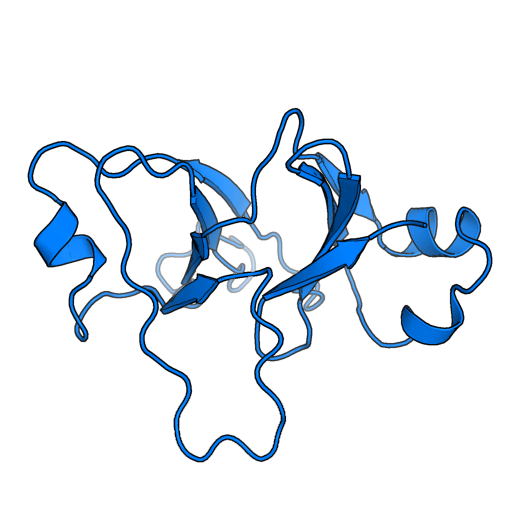 885 C CA . ILE A 1 117 ? -10.487 8.157 -5.429 1.00 91.56 117 ILE A CA 1
ATOM 886 C C . ILE A 1 117 ? -11.312 9.418 -5.174 1.00 91.56 117 ILE A C 1
ATOM 888 O O . ILE A 1 117 ? -10.872 10.524 -5.462 1.00 91.56 117 ILE A O 1
ATOM 892 N N . SER A 1 118 ? -12.529 9.268 -4.642 1.00 89.44 118 SER A N 1
ATOM 893 C CA . SER A 1 118 ? -13.436 10.401 -4.366 1.00 89.44 118 SER A CA 1
ATOM 894 C C . SER A 1 118 ? -13.682 11.322 -5.580 1.00 89.44 118 SER A C 1
ATOM 896 O O . SER A 1 118 ? -13.856 12.524 -5.416 1.00 89.44 118 SER A O 1
ATOM 898 N N . GLY A 1 119 ? -13.689 10.763 -6.796 1.00 89.94 119 GLY A N 1
ATOM 899 C CA . GLY A 1 119 ? -13.887 11.512 -8.046 1.00 89.94 119 GLY A CA 1
ATOM 900 C C . GLY A 1 119 ? -12.619 12.142 -8.637 1.00 89.94 119 GLY A C 1
ATOM 901 O O . GLY A 1 119 ? -12.676 12.680 -9.738 1.00 89.94 119 GLY A O 1
ATOM 902 N N . GLU A 1 120 ? -11.478 12.037 -7.957 1.00 89.62 120 GLU A N 1
ATOM 903 C CA . GLU A 1 120 ? -10.188 12.545 -8.421 1.00 89.62 120 GLU A CA 1
ATOM 904 C C . GLU A 1 120 ? -9.365 11.411 -9.044 1.00 89.62 120 GLU A C 1
ATOM 906 O O . GLU A 1 120 ? -9.079 10.403 -8.394 1.00 89.62 120 GLU A O 1
ATOM 911 N N . ALA A 1 121 ? -9.006 11.559 -10.321 1.00 90.75 121 ALA A N 1
ATOM 912 C CA . ALA A 1 121 ? -8.102 10.636 -10.997 1.00 90.75 121 ALA A CA 1
ATOM 913 C C . ALA A 1 121 ? -6.657 10.883 -10.549 1.00 90.75 121 ALA A C 1
ATOM 915 O O . ALA A 1 121 ? -6.224 12.025 -10.378 1.00 90.75 121 ALA A O 1
ATOM 916 N N . GLY A 1 122 ? -5.907 9.803 -10.377 1.00 89.69 122 GLY A N 1
ATOM 917 C CA . GLY A 1 122 ? -4.526 9.875 -9.936 1.00 89.69 122 GLY A CA 1
ATOM 918 C C . GLY A 1 122 ? -3.898 8.500 -9.824 1.00 89.69 122 GLY A C 1
ATOM 919 O O . GLY A 1 122 ? -4.375 7.519 -10.405 1.00 89.69 122 GLY A O 1
ATOM 920 N N . PHE A 1 123 ? -2.804 8.438 -9.082 1.00 91.19 123 PHE A N 1
ATOM 921 C CA . PHE A 1 123 ? -2.067 7.207 -8.870 1.00 91.19 123 PHE A CA 1
ATOM 922 C C . PHE A 1 123 ? -1.419 7.176 -7.491 1.00 91.19 123 PHE A C 1
ATOM 924 O O . PHE A 1 123 ? -0.941 8.179 -6.956 1.00 91.19 123 PHE A O 1
ATOM 931 N N . LEU A 1 124 ? -1.390 5.976 -6.930 1.00 92.81 124 LEU A N 1
ATOM 932 C CA . LEU A 1 124 ? -0.639 5.636 -5.742 1.00 92.81 124 LEU A CA 1
ATOM 933 C C . LEU A 1 124 ? 0.746 5.129 -6.154 1.00 92.81 124 LEU A C 1
ATOM 935 O O . LEU A 1 124 ? 0.856 4.242 -7.000 1.00 92.81 124 LEU A O 1
ATOM 939 N N . TYR A 1 125 ? 1.799 5.653 -5.535 1.00 90.81 125 TYR A N 1
ATOM 940 C CA . TYR A 1 125 ? 3.180 5.280 -5.838 1.00 90.81 125 TYR A CA 1
ATOM 941 C C . TYR A 1 125 ? 4.005 5.067 -4.568 1.00 90.81 125 TYR A C 1
ATOM 943 O O . TYR A 1 125 ? 3.678 5.568 -3.488 1.00 90.81 125 TYR A O 1
ATOM 951 N N . TRP A 1 126 ? 5.089 4.306 -4.712 1.00 90.94 126 TRP A N 1
ATOM 952 C CA . TRP A 1 126 ? 6.073 4.077 -3.661 1.00 90.94 126 TRP A CA 1
ATOM 953 C C . TRP A 1 126 ? 7.132 5.184 -3.675 1.00 90.94 126 TRP A C 1
ATOM 955 O O . TRP A 1 126 ? 7.770 5.425 -4.698 1.00 90.94 126 TRP A O 1
ATOM 965 N N . THR A 1 127 ? 7.353 5.848 -2.540 1.00 85.50 127 THR A N 1
ATOM 966 C CA . THR A 1 127 ? 8.331 6.947 -2.424 1.00 85.50 127 THR A CA 1
ATOM 967 C C . THR A 1 127 ? 9.751 6.475 -2.090 1.00 85.50 127 THR A C 1
ATOM 969 O O . THR A 1 127 ? 10.609 7.309 -1.816 1.00 85.50 127 THR A O 1
ATOM 972 N N . GLY A 1 128 ? 9.986 5.165 -1.970 1.00 85.62 128 GLY A N 1
ATOM 973 C CA . GLY A 1 128 ? 11.187 4.607 -1.331 1.00 85.62 128 GLY A CA 1
ATOM 974 C C . GLY A 1 128 ? 11.033 4.344 0.174 1.00 85.62 128 GLY A C 1
ATOM 975 O O . GLY A 1 128 ? 11.836 3.613 0.742 1.00 85.62 128 GLY A O 1
ATOM 976 N N . ALA A 1 129 ? 9.995 4.894 0.816 1.00 85.00 129 ALA A N 1
ATOM 977 C CA . ALA A 1 129 ? 9.765 4.745 2.261 1.00 85.00 129 ALA A CA 1
ATOM 978 C C . ALA A 1 129 ? 8.289 4.561 2.652 1.00 85.00 129 ALA A C 1
ATOM 980 O O . ALA A 1 129 ? 7.983 3.898 3.644 1.00 85.00 129 ALA A O 1
ATOM 981 N N . LYS A 1 130 ? 7.360 5.154 1.896 1.00 88.81 130 LYS A N 1
ATOM 982 C CA . LYS A 1 130 ? 5.916 5.053 2.133 1.00 88.81 130 LYS A CA 1
ATOM 983 C C . LYS A 1 130 ? 5.146 5.063 0.821 1.00 88.81 130 LYS A C 1
ATOM 985 O O . LYS A 1 130 ? 5.706 5.373 -0.231 1.00 88.81 130 LYS A O 1
ATOM 990 N N . TYR A 1 131 ? 3.856 4.765 0.902 1.00 91.38 131 TYR A N 1
ATOM 991 C CA . TYR A 1 131 ? 2.938 5.008 -0.202 1.00 91.38 131 TYR A CA 1
ATOM 992 C C . TYR A 1 131 ? 2.365 6.422 -0.144 1.00 91.38 131 TYR A C 1
ATOM 994 O O . TYR A 1 131 ? 2.074 6.944 0.933 1.00 91.38 131 TYR A O 1
ATOM 1002 N N . ALA A 1 132 ? 2.205 7.036 -1.313 1.00 89.50 132 ALA A N 1
ATOM 1003 C CA . ALA A 1 132 ? 1.630 8.365 -1.456 1.00 89.50 132 ALA A CA 1
ATOM 1004 C C . ALA A 1 132 ? 0.699 8.428 -2.668 1.00 89.50 132 ALA A C 1
ATOM 1006 O O . ALA A 1 132 ? 0.948 7.791 -3.692 1.00 89.50 132 ALA A O 1
ATOM 1007 N N . TRP A 1 133 ? -0.371 9.209 -2.543 1.00 90.94 133 TRP A N 1
ATOM 1008 C CA . TRP A 1 133 ? -1.279 9.544 -3.634 1.00 90.94 133 TRP A CA 1
ATOM 1009 C C . TRP A 1 133 ? -0.816 10.812 -4.357 1.00 90.94 133 TRP A C 1
ATOM 1011 O O . TRP A 1 133 ? -0.486 11.810 -3.714 1.00 90.94 133 TRP A O 1
ATOM 1021 N N . SER A 1 134 ? -0.823 10.786 -5.689 1.00 87.38 134 SER A N 1
ATOM 1022 C CA . SER A 1 134 ? -0.704 11.980 -6.527 1.00 87.38 134 SER A CA 1
ATOM 1023 C C . SER A 1 134 ? -1.925 12.090 -7.437 1.00 87.38 134 SER A C 1
ATOM 1025 O O . SER A 1 134 ? -2.179 11.162 -8.212 1.00 87.38 134 SER A O 1
ATOM 1027 N N . PRO A 1 135 ? -2.643 13.223 -7.417 1.00 87.38 135 PRO A N 1
ATOM 1028 C CA . PRO A 1 135 ? -3.585 13.566 -8.474 1.00 87.38 135 PRO A CA 1
ATOM 1029 C C . PRO A 1 135 ? -2.884 13.596 -9.837 1.00 87.38 135 PRO A C 1
ATOM 1031 O O . PRO A 1 135 ? -1.690 13.904 -9.924 1.00 87.38 135 PRO A O 1
ATOM 1034 N N . SER A 1 136 ? -3.616 13.265 -10.901 1.00 78.12 136 SER A N 1
ATOM 1035 C CA . SER A 1 136 ? -3.119 13.348 -12.282 1.00 78.12 136 SER A CA 1
ATOM 1036 C C . SER A 1 136 ? -3.396 14.702 -12.952 1.00 78.12 136 SER A C 1
ATOM 1038 O O . SER A 1 136 ? -3.117 14.852 -14.139 1.00 78.12 136 SER A O 1
ATOM 1040 N N . ARG A 1 137 ? -4.015 15.651 -12.240 1.00 66.69 137 ARG A N 1
ATOM 1041 C CA . ARG A 1 137 ? -4.338 17.007 -12.701 1.00 66.69 137 ARG A CA 1
ATOM 1042 C C . ARG A 1 137 ? -3.946 18.026 -11.643 1.00 66.69 137 ARG A C 1
ATOM 1044 O O . ARG A 1 137 ? -4.051 17.670 -10.449 1.00 66.69 137 ARG A O 1
#

pLDDT: mean 86.89, std 12.88, range [50.53, 97.62]

Nearest PDB structures (foldseek):
  6i97-assembly1_A  TM=2.414E-01  e=6.550E+00  Pseudomonas aeruginosa
  6mek-assembly2_F  TM=2.269E-01  e=5.799E+00  Homo sapiens
  6mek-assembly1_I  TM=2.275E-01  e=5.457E+00  Homo sapiens

Sequence (137 aa):
NGDGLQDIAAVVRPARGMLAAINSELANWIVQDARKVVPPSALKPEPVEVKHGDWLLAVIHGHGPPGWRNPAARQTYLLRNAVGRNPRSVPADDLRRSMEGAKKLHSFSGDVIADTISGEAGFLYWTGAKYAWSPSR

Mean predicted aligned error: 5.53 Å

Secondary structure (DSSP, 8-state):
--SSSPPEEEEE-PPTT-HHHHT-TT-SSEEEETT----TT-SSPPPPPP-TT--EEEEE---STTGGGSTT---EEEEET---S--EEEEHHHHHHH-TTGGGGTT--SEEEEEEETTEEEEEEE-SSSEEEEE--

Foldseek 3Di:
DQPPFDKDKDWDFDDPPCQCVVQDPPHLEAEEEQADPDDPPPPDDDHDGDDHPFTWIKMFAFDPPVTSPDPPRSHIYTYGQAADDDWDKDFLVVLCVVADPSPVVPQAHGIWIWHQGPNFTWTWGDNVPDIHTDGRD

Solvent-accessible surface area (backbone atoms only — not comparable to full-atom values): 8160 Å² total; per-residue (Å²): 116,46,82,84,51,51,55,48,76,44,84,44,62,80,56,90,90,38,54,66,61,69,62,33,92,84,36,81,51,48,60,40,46,23,71,65,82,76,60,93,82,56,92,65,80,79,86,56,76,78,56,90,88,44,61,27,31,37,35,31,38,35,33,69,95,63,7,43,78,26,92,81,32,60,59,29,37,40,23,35,78,61,62,50,80,58,74,37,84,40,55,39,70,63,53,49,76,72,39,95,74,42,81,82,57,80,82,51,57,49,60,26,38,34,32,35,45,95,84,44,52,29,33,38,39,54,74,89,84,51,63,37,58,40,68,72,118